Protein AF-T1BSI9-F1 (afdb_monomer)

Radius of gyration: 19.01 Å; Cα contacts (8 Å, |Δi|>4): 49; chains: 1; bounding box: 41×44×46 Å

pLDDT: mean 89.11, std 7.7, range [48.34, 98.0]

Solvent-accessible surface area (backbone atoms only — not comparable to full-atom values): 6575 Å² total; per-residue (Å²): 84,80,43,70,77,54,68,71,76,66,34,69,69,51,47,56,50,41,72,76,38,76,90,60,53,84,41,66,44,59,90,97,35,66,90,73,44,61,66,61,52,52,55,48,51,47,37,69,72,48,53,75,75,54,84,69,95,46,70,70,54,47,51,50,54,52,51,51,51,50,53,59,44,65,75,66,69,74,82,87,74,85,80,77,52,68,69,60,51,51,54,50,51,53,54,52,52,56,53,50,52,60,63,75,75,108

Secondary structure (DSSP, 8-state):
-EE---GGGG-HHHHHHHHH-TT---EEPPTT-GGG-HHHHHHHHHIIIIITT---SSHHHHHHHHHHHHHHHHHS-------S-HHHHHHHHHHHHHHHHHHHT-

InterPro domains:
  IPR036397 Ribonuclease H superfamily [G3DSA:3.30.420.10] (1-83)
  IPR038717 Tc1-like transposase, DDE domain [PF13358] (1-62)

Structure (mmCIF, N/CA/C/O backbone):
data_AF-T1BSI9-F1
#
_entry.id   AF-T1BSI9-F1
#
loop_
_atom_site.group_PDB
_atom_site.id
_atom_site.type_symbol
_atom_site.label_atom_id
_atom_site.label_alt_id
_atom_site.label_comp_id
_atom_site.label_asym_id
_atom_site.label_entity_id
_atom_site.label_seq_id
_atom_site.pdbx_PDB_ins_code
_atom_site.Cartn_x
_atom_site.Cartn_y
_atom_site.Cartn_z
_atom_site.occupancy
_atom_site.B_iso_or_equiv
_atom_site.auth_seq_id
_atom_site.auth_comp_id
_atom_site.auth_asym_id
_atom_site.auth_atom_id
_atom_site.pdbx_PDB_model_num
ATOM 1 N N . MET A 1 1 ? 4.120 -11.110 -7.298 1.00 88.25 1 MET A N 1
ATOM 2 C CA . MET A 1 1 ? 3.707 -9.915 -6.536 1.00 88.25 1 MET A CA 1
ATOM 3 C C . MET A 1 1 ? 4.192 -8.676 -7.261 1.00 88.25 1 MET A C 1
ATOM 5 O O . MET A 1 1 ? 5.293 -8.706 -7.796 1.00 88.25 1 MET A O 1
ATOM 9 N N . ILE A 1 2 ? 3.385 -7.617 -7.285 1.00 88.44 2 ILE A N 1
ATOM 10 C CA . ILE A 1 2 ? 3.759 -6.300 -7.816 1.00 88.44 2 ILE A CA 1
ATOM 11 C C . ILE A 1 2 ? 3.870 -5.365 -6.613 1.00 88.44 2 ILE A C 1
ATOM 13 O O . ILE A 1 2 ? 2.912 -5.271 -5.850 1.00 88.44 2 ILE A O 1
ATOM 17 N N . VAL A 1 3 ? 5.026 -4.739 -6.412 1.00 90.19 3 VAL A N 1
ATOM 18 C CA . VAL A 1 3 ? 5.318 -3.897 -5.239 1.00 90.19 3 VAL A CA 1
ATOM 19 C C . VAL A 1 3 ? 6.023 -2.612 -5.661 1.00 90.19 3 VAL A C 1
ATOM 21 O O . VAL A 1 3 ? 6.600 -2.548 -6.750 1.00 90.19 3 VAL A O 1
ATOM 24 N N . ASP A 1 4 ? 5.975 -1.582 -4.820 1.00 89.19 4 ASP A N 1
ATOM 25 C CA . ASP A 1 4 ? 6.756 -0.369 -5.046 1.00 89.19 4 ASP A CA 1
ATOM 26 C C . ASP A 1 4 ? 8.258 -0.603 -4.813 1.00 89.19 4 ASP A C 1
ATOM 28 O O . ASP A 1 4 ? 8.703 -1.689 -4.439 1.00 89.19 4 ASP A O 1
ATOM 32 N N . ASN A 1 5 ? 9.068 0.426 -5.055 1.00 88.44 5 ASN A N 1
ATOM 33 C CA . ASN A 1 5 ? 10.520 0.340 -4.938 1.00 88.44 5 ASN A CA 1
ATOM 34 C C . ASN A 1 5 ? 11.050 0.655 -3.521 1.00 88.44 5 ASN A C 1
ATOM 36 O O . ASN A 1 5 ? 12.225 1.016 -3.384 1.00 88.44 5 ASN A O 1
ATOM 40 N N . TYR A 1 6 ? 10.209 0.564 -2.483 1.00 88.38 6 TYR A N 1
ATOM 41 C CA . TYR A 1 6 ? 10.565 0.950 -1.120 1.00 88.38 6 TYR A CA 1
ATOM 42 C C . TYR A 1 6 ? 11.714 0.105 -0.548 1.00 88.38 6 TYR A C 1
ATOM 44 O O . TYR A 1 6 ? 11.855 -1.090 -0.825 1.00 88.38 6 TYR A O 1
ATOM 52 N N . ALA A 1 7 ? 12.569 0.742 0.261 1.00 91.00 7 ALA A N 1
ATOM 53 C CA . ALA A 1 7 ? 13.824 0.156 0.733 1.00 91.00 7 ALA A CA 1
ATOM 54 C C . ALA A 1 7 ? 13.613 -1.130 1.548 1.00 91.00 7 ALA A C 1
ATOM 56 O O . ALA A 1 7 ? 14.401 -2.069 1.423 1.00 91.00 7 ALA A O 1
ATOM 57 N N . THR A 1 8 ? 12.517 -1.219 2.305 1.00 92.50 8 THR A N 1
ATOM 58 C CA . THR A 1 8 ? 12.182 -2.399 3.116 1.00 92.50 8 THR A CA 1
ATOM 59 C C . THR A 1 8 ? 12.043 -3.666 2.273 1.00 92.50 8 THR A C 1
ATOM 61 O O . THR A 1 8 ? 12.487 -4.730 2.696 1.00 92.50 8 THR A O 1
ATOM 64 N N . HIS A 1 9 ? 11.554 -3.575 1.031 1.00 91.00 9 HIS A N 1
ATOM 65 C CA . HIS A 1 9 ? 11.473 -4.731 0.126 1.00 91.00 9 HIS A CA 1
ATOM 66 C C . HIS A 1 9 ? 12.844 -5.277 -0.302 1.00 91.00 9 HIS A C 1
ATOM 68 O O . HIS A 1 9 ? 12.943 -6.392 -0.816 1.00 91.00 9 HIS A O 1
ATOM 74 N N . LYS A 1 10 ? 13.913 -4.500 -0.104 1.00 91.81 10 LYS A N 1
ATOM 75 C CA . LYS A 1 10 ? 15.293 -4.861 -0.448 1.00 91.81 10 LYS A CA 1
ATOM 76 C C . LYS A 1 10 ? 16.141 -5.201 0.776 1.00 91.81 10 LYS A C 1
ATOM 78 O O . LYS A 1 10 ? 17.319 -5.511 0.596 1.00 91.81 10 LYS A O 1
ATOM 83 N N . HIS A 1 11 ? 15.568 -5.158 1.980 1.00 96.69 11 HIS A N 1
ATOM 84 C CA . HIS A 1 11 ? 16.276 -5.487 3.211 1.00 96.69 11 HIS A CA 1
ATOM 85 C C . HIS A 1 11 ? 16.849 -6.920 3.145 1.00 96.69 11 HIS A C 1
ATOM 87 O O . HIS A 1 11 ? 16.173 -7.810 2.611 1.00 96.69 11 HIS A O 1
ATOM 93 N N . PRO A 1 12 ? 18.066 -7.180 3.666 1.00 97.31 12 PRO A N 1
ATOM 94 C CA . PRO A 1 12 ? 18.695 -8.500 3.589 1.00 97.31 12 PRO A CA 1
ATOM 95 C C . PRO A 1 12 ? 17.818 -9.637 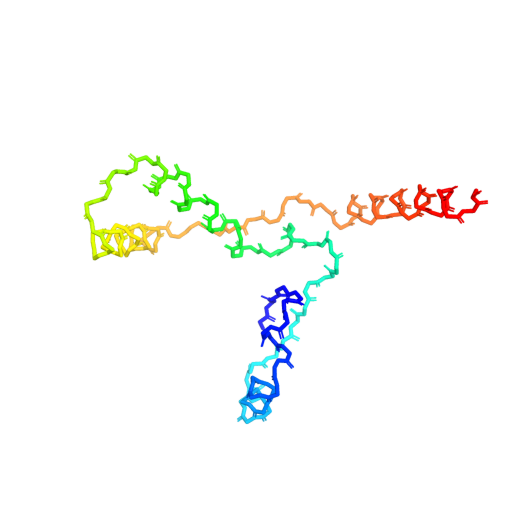4.122 1.00 97.31 12 PRO A C 1
ATOM 97 O O . PRO A 1 12 ? 17.722 -10.683 3.484 1.00 97.31 12 PRO A O 1
ATOM 100 N N . GLU A 1 13 ? 17.109 -9.417 5.230 1.00 97.69 13 GLU A N 1
ATOM 101 C CA . GLU A 1 13 ? 16.208 -10.422 5.812 1.00 97.69 13 GLU A CA 1
ATOM 102 C C . GLU A 1 13 ? 15.017 -10.743 4.903 1.00 97.69 13 GLU A C 1
ATOM 104 O O . GLU A 1 13 ? 14.664 -11.910 4.734 1.00 97.69 13 GLU A O 1
ATOM 109 N N . VAL A 1 14 ? 14.440 -9.726 4.253 1.00 95.88 14 VAL A N 1
ATOM 110 C CA . VAL A 1 14 ? 13.338 -9.904 3.297 1.00 95.88 14 VAL A CA 1
ATOM 111 C C . VAL A 1 14 ? 13.824 -10.683 2.078 1.00 95.88 14 VAL A C 1
ATOM 113 O O . VAL A 1 14 ? 13.159 -11.619 1.638 1.00 95.88 14 VAL A O 1
ATOM 116 N N . ARG A 1 15 ? 15.015 -10.365 1.558 1.00 95.12 15 ARG A N 1
ATOM 117 C CA . ARG A 1 15 ? 15.627 -11.103 0.441 1.00 95.12 15 ARG A CA 1
ATOM 118 C C . ARG A 1 15 ? 15.921 -12.557 0.804 1.00 95.12 15 ARG A C 1
ATOM 120 O O . ARG A 1 15 ? 15.606 -13.448 0.018 1.00 95.12 15 ARG A O 1
ATOM 127 N N . ALA A 1 16 ? 16.478 -12.800 1.989 1.00 97.38 16 ALA A N 1
ATOM 128 C CA . ALA A 1 16 ? 16.746 -14.147 2.486 1.00 97.38 16 ALA A CA 1
ATOM 129 C C . ALA A 1 16 ? 15.449 -14.948 2.661 1.00 97.38 16 ALA A C 1
ATOM 131 O O . ALA A 1 16 ? 15.388 -16.124 2.302 1.00 97.38 16 ALA A O 1
ATOM 132 N N . TRP A 1 17 ? 14.389 -14.310 3.162 1.00 97.25 17 TRP A N 1
ATOM 133 C CA . TRP A 1 17 ? 13.075 -14.931 3.248 1.00 97.25 17 TRP A CA 1
ATOM 134 C C . TRP A 1 17 ? 12.521 -15.260 1.857 1.00 97.25 17 TRP A C 1
ATOM 136 O O . TRP A 1 17 ? 12.120 -16.397 1.636 1.00 97.25 17 TRP A O 1
ATOM 146 N N . LEU A 1 18 ? 12.567 -14.335 0.893 1.00 96.50 18 LEU A N 1
ATOM 147 C CA . LEU A 1 18 ? 12.078 -14.574 -0.473 1.00 96.50 18 LEU A CA 1
ATOM 148 C C . LEU A 1 18 ? 12.830 -15.704 -1.182 1.00 96.50 18 LEU A C 1
ATOM 150 O O . LEU A 1 18 ? 12.205 -16.519 -1.854 1.00 96.50 18 LEU A O 1
ATOM 154 N N . ALA A 1 19 ? 14.145 -15.808 -0.975 1.00 96.06 19 ALA A N 1
ATOM 155 C CA . ALA A 1 19 ? 14.948 -16.903 -1.518 1.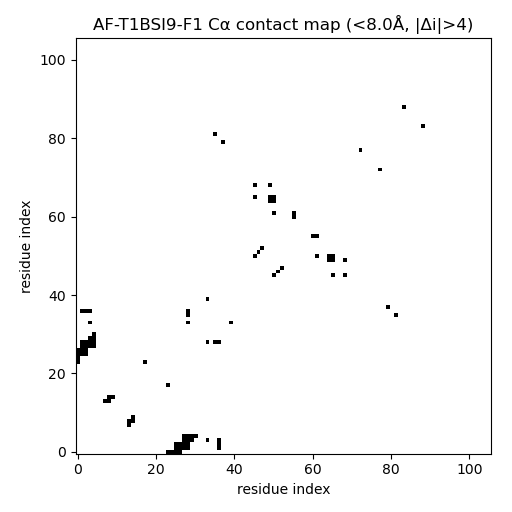00 96.06 19 ALA A CA 1
ATOM 156 C C . ALA A 1 19 ? 14.486 -18.282 -1.010 1.00 96.06 19 ALA A C 1
ATOM 158 O O . ALA A 1 19 ? 14.528 -19.257 -1.755 1.00 96.06 19 ALA A O 1
ATOM 159 N N . ARG A 1 20 ? 13.993 -18.364 0.236 1.00 97.94 20 ARG A N 1
ATOM 160 C CA . ARG A 1 20 ? 13.409 -19.592 0.805 1.00 97.94 20 ARG A CA 1
ATOM 161 C C . ARG A 1 20 ? 11.977 -19.870 0.335 1.00 97.94 20 ARG A C 1
ATOM 163 O O . ARG A 1 20 ? 11.491 -20.980 0.525 1.00 97.94 20 ARG A O 1
ATOM 170 N N . HIS A 1 21 ? 11.300 -18.893 -0.271 1.00 97.12 21 HIS A N 1
ATOM 171 C CA . HIS A 1 21 ? 9.892 -18.992 -0.666 1.00 97.12 21 HIS A CA 1
ATOM 172 C C . HIS A 1 21 ? 9.712 -18.685 -2.164 1.00 97.12 21 HIS A C 1
ATOM 174 O O . HIS A 1 21 ? 9.143 -17.650 -2.524 1.00 97.12 21 HIS A O 1
ATOM 180 N N . PRO A 1 22 ? 10.121 -19.604 -3.062 1.00 95.00 22 PRO A N 1
ATOM 181 C CA . PRO A 1 22 ? 10.179 -19.359 -4.508 1.00 95.00 22 PRO A CA 1
ATOM 182 C C . PRO A 1 22 ? 8.813 -19.111 -5.162 1.00 95.00 22 PRO A C 1
ATOM 184 O O . PRO A 1 22 ? 8.753 -18.628 -6.286 1.00 95.00 22 PRO A O 1
ATOM 187 N N . ARG A 1 23 ? 7.707 -19.390 -4.457 1.00 97.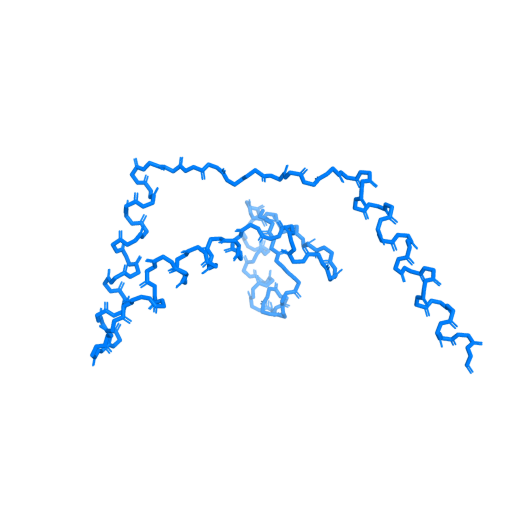69 23 ARG A N 1
ATOM 188 C CA . ARG A 1 23 ? 6.341 -19.054 -4.894 1.00 97.69 23 ARG A CA 1
ATOM 189 C C . ARG A 1 23 ? 6.129 -17.546 -5.078 1.00 97.69 23 ARG A C 1
ATOM 191 O O . ARG A 1 23 ? 5.226 -17.145 -5.810 1.00 97.69 23 ARG A O 1
ATOM 198 N N . PHE A 1 24 ? 6.914 -16.707 -4.402 1.00 95.00 24 PHE A N 1
ATOM 199 C CA . PHE A 1 24 ? 6.773 -15.255 -4.455 1.00 95.00 24 PHE A CA 1
ATOM 200 C C . PHE A 1 24 ? 7.795 -14.632 -5.410 1.00 95.00 24 PHE A C 1
ATOM 202 O O . PHE A 1 24 ? 8.927 -14.340 -5.036 1.00 95.00 24 PHE A O 1
ATOM 209 N N . HIS A 1 25 ? 7.370 -14.347 -6.640 1.00 93.75 25 HIS A N 1
ATOM 210 C CA . HIS A 1 25 ? 8.160 -13.553 -7.586 1.00 93.75 25 HIS A CA 1
ATOM 211 C C . HIS A 1 25 ? 7.881 -12.060 -7.390 1.00 93.75 25 HIS A C 1
ATOM 213 O O . HIS A 1 25 ? 6.727 -11.640 -7.481 1.00 93.75 25 HIS A O 1
ATOM 219 N N . MET A 1 26 ? 8.903 -11.252 -7.114 1.00 92.56 26 MET A N 1
ATOM 220 C CA . MET A 1 26 ? 8.757 -9.802 -6.940 1.00 92.56 26 MET A CA 1
ATOM 221 C C . MET A 1 26 ? 8.933 -9.061 -8.270 1.00 92.56 26 MET A C 1
ATOM 223 O O . MET A 1 26 ? 9.977 -9.169 -8.907 1.00 92.56 26 MET A O 1
ATOM 227 N N . HIS A 1 27 ? 7.940 -8.258 -8.650 1.00 91.12 27 HIS A N 1
ATOM 228 C CA . HIS A 1 27 ? 8.018 -7.290 -9.741 1.00 91.12 27 HIS A CA 1
ATOM 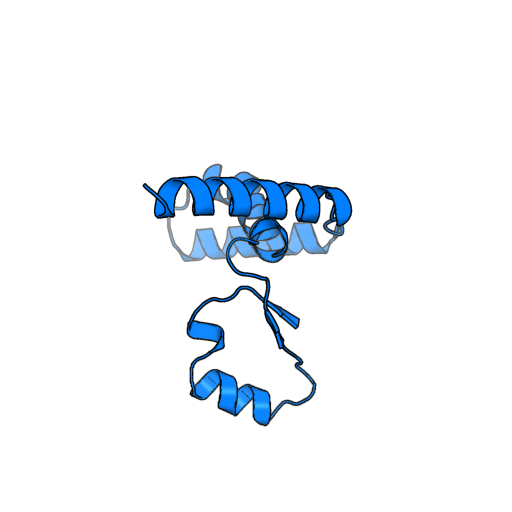229 C C . HIS A 1 27 ? 7.911 -5.882 -9.156 1.00 91.12 27 HIS A C 1
ATOM 231 O O . HIS A 1 27 ? 6.899 -5.530 -8.552 1.00 91.12 27 HIS A O 1
ATOM 237 N N . PHE A 1 28 ? 8.959 -5.083 -9.328 1.00 89.62 28 PHE A N 1
ATOM 238 C CA . PHE A 1 28 ? 9.016 -3.722 -8.804 1.00 89.62 28 PHE A CA 1
ATOM 239 C C . PHE A 1 28 ? 8.423 -2.733 -9.806 1.00 89.62 28 PHE A C 1
ATOM 241 O O . PHE A 1 28 ? 8.743 -2.789 -10.997 1.00 89.62 28 PHE A O 1
ATOM 248 N N . THR A 1 29 ? 7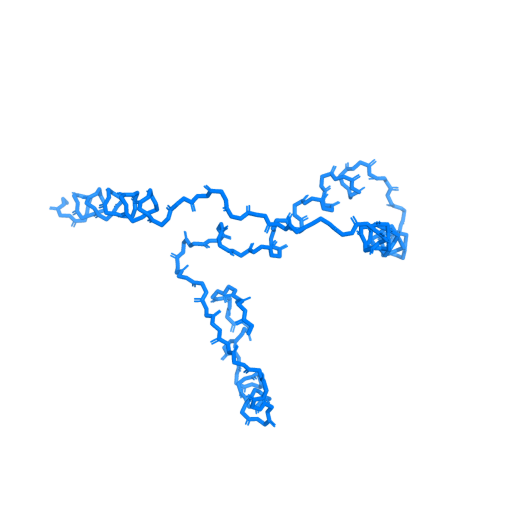.580 -1.813 -9.337 1.00 87.38 29 THR A N 1
ATOM 249 C CA . THR A 1 29 ? 7.118 -0.703 -10.173 1.00 87.38 29 THR A CA 1
ATOM 250 C C . THR A 1 29 ? 8.300 0.219 -10.520 1.00 87.38 29 THR A C 1
ATOM 252 O O . THR A 1 29 ? 9.219 0.393 -9.712 1.00 87.38 29 THR A O 1
ATOM 255 N N . PRO A 1 30 ? 8.329 0.814 -11.729 1.00 82.06 30 PRO A N 1
ATOM 256 C CA . PRO A 1 30 ? 9.366 1.776 -12.085 1.00 82.06 30 PRO A CA 1
ATOM 257 C C . PRO A 1 30 ? 9.393 2.974 -11.130 1.00 82.06 30 PRO A C 1
ATOM 259 O O . PRO A 1 30 ? 8.362 3.393 -10.598 1.00 82.06 30 PRO A O 1
ATOM 262 N N . THR A 1 31 ? 10.566 3.587 -10.964 1.00 80.44 31 THR A N 1
ATOM 263 C CA . THR A 1 31 ? 10.689 4.846 -10.218 1.00 80.44 31 THR A CA 1
ATOM 264 C C . THR A 1 31 ? 9.725 5.891 -10.784 1.00 80.44 31 THR A C 1
ATOM 266 O O . THR A 1 31 ? 9.582 6.023 -12.000 1.00 80.44 31 THR A O 1
ATOM 269 N N . SER A 1 32 ? 9.051 6.620 -9.890 1.00 73.50 32 SER A N 1
ATOM 270 C CA . SER A 1 32 ? 8.026 7.617 -10.234 1.00 73.50 32 SER A CA 1
ATOM 271 C C . SER A 1 32 ? 6.768 7.046 -10.917 1.00 73.50 32 SER A C 1
ATOM 273 O O . SER A 1 32 ? 6.014 7.795 -11.539 1.00 73.50 32 SER A O 1
ATOM 275 N N . ALA A 1 33 ? 6.497 5.742 -10.779 1.00 78.81 33 ALA A N 1
ATOM 276 C CA . ALA A 1 33 ? 5.289 5.083 -11.285 1.00 78.81 33 ALA A CA 1
ATOM 277 C C . ALA A 1 33 ? 4.350 4.585 -10.166 1.00 78.81 33 ALA A C 1
ATOM 279 O O . ALA A 1 33 ? 3.762 3.511 -10.284 1.00 78.81 33 ALA A O 1
ATOM 280 N N . SER A 1 34 ? 4.163 5.371 -9.098 1.00 75.12 34 SER A N 1
ATOM 281 C CA . SER A 1 34 ? 3.246 5.036 -7.987 1.00 75.12 34 SER A CA 1
ATOM 282 C C . SER A 1 34 ? 1.806 4.780 -8.446 1.00 75.12 34 SER A C 1
ATOM 284 O O . SER A 1 34 ? 1.107 3.942 -7.893 1.00 75.12 34 SER A O 1
ATOM 286 N N . TRP A 1 35 ? 1.374 5.401 -9.549 1.00 77.56 35 TRP A N 1
ATOM 287 C CA . TRP A 1 35 ? 0.062 5.160 -10.160 1.00 77.56 35 TRP A CA 1
ATOM 288 C C . TRP A 1 35 ? -0.174 3.699 -10.589 1.00 77.56 35 TRP A C 1
ATOM 290 O O . TRP A 1 35 ? -1.333 3.322 -10.777 1.00 77.56 35 TRP A O 1
ATOM 300 N N . LEU A 1 36 ? 0.891 2.905 -10.766 1.00 81.19 36 LEU A N 1
ATOM 301 C CA . LEU A 1 36 ? 0.830 1.475 -11.079 1.00 81.19 36 LEU A CA 1
ATOM 302 C C . LEU A 1 36 ? 0.589 0.625 -9.818 1.00 81.19 36 LEU A C 1
ATOM 304 O O . LEU A 1 36 ? 0.105 -0.500 -9.929 1.00 81.19 36 LEU A O 1
ATOM 308 N N . ASN A 1 37 ? 0.883 1.165 -8.631 1.00 85.12 37 ASN A N 1
ATOM 309 C CA . ASN A 1 37 ? 0.716 0.490 -7.353 1.00 85.12 37 ASN A CA 1
ATOM 310 C C . ASN A 1 37 ? -0.747 0.571 -6.877 1.00 85.12 37 ASN A C 1
ATOM 312 O O . ASN A 1 37 ? -1.186 1.569 -6.308 1.00 85.12 37 ASN A O 1
ATOM 316 N N . MET A 1 38 ? -1.544 -0.472 -7.127 1.00 85.62 38 MET A N 1
ATOM 317 C CA . MET A 1 38 ? -2.980 -0.448 -6.798 1.00 85.62 38 MET A CA 1
ATOM 318 C C . MET A 1 38 ? -3.271 -0.472 -5.297 1.00 85.62 38 MET A C 1
ATOM 320 O O . MET A 1 38 ? -4.315 0.033 -4.893 1.00 85.62 38 MET A O 1
ATOM 324 N N . VAL A 1 39 ? -2.362 -0.982 -4.458 1.00 88.12 39 VAL A N 1
ATOM 325 C CA . VAL A 1 39 ? -2.586 -0.959 -3.002 1.00 88.12 39 VAL A CA 1
ATOM 326 C C . VAL A 1 39 ? -2.626 0.474 -2.464 1.00 88.12 39 VAL A C 1
ATOM 328 O O . VAL A 1 39 ? -3.433 0.780 -1.595 1.00 88.12 39 VAL A O 1
ATOM 331 N N . GLU A 1 40 ? -1.870 1.402 -3.058 1.00 87.31 40 GLU A N 1
ATOM 332 C CA . GLU A 1 40 ? -1.960 2.826 -2.712 1.00 87.31 40 GLU A CA 1
ATOM 333 C C . GLU A 1 40 ? -3.328 3.422 -3.067 1.00 87.31 40 GLU A C 1
ATOM 335 O O . GLU A 1 40 ? -3.805 4.338 -2.395 1.00 87.31 40 GLU A O 1
ATOM 340 N N . ARG A 1 41 ? -4.004 2.898 -4.103 1.00 88.31 41 ARG A N 1
ATOM 341 C CA . ARG A 1 41 ? -5.386 3.298 -4.398 1.00 88.31 41 ARG A CA 1
ATOM 342 C C . ARG A 1 41 ? -6.334 2.835 -3.307 1.00 88.31 41 ARG A C 1
ATOM 344 O O . ARG A 1 41 ? -7.139 3.646 -2.872 1.00 88.31 41 ARG A O 1
ATOM 351 N N . PHE A 1 42 ? -6.188 1.599 -2.845 1.00 91.50 42 PHE A N 1
ATOM 352 C CA . PHE A 1 42 ? -6.960 1.093 -1.718 1.00 91.50 42 PHE A CA 1
ATOM 353 C C . PHE A 1 42 ? -6.726 1.927 -0.447 1.00 91.50 42 PHE A C 1
ATOM 355 O O . PHE A 1 42 ? -7.688 2.324 0.205 1.00 91.50 42 PHE A O 1
ATOM 362 N N . PHE A 1 43 ? -5.473 2.285 -0.142 1.00 92.06 43 PHE A N 1
ATOM 363 C CA . PHE A 1 43 ? -5.148 3.139 1.008 1.00 92.06 43 PHE A CA 1
ATOM 364 C C . PHE A 1 43 ? -5.768 4.532 0.925 1.00 92.06 43 PHE A C 1
ATOM 366 O O . PHE A 1 43 ? -6.242 5.051 1.936 1.00 92.06 43 PHE A O 1
ATOM 373 N N . ARG A 1 44 ? -5.815 5.139 -0.263 1.00 91.69 44 ARG A N 1
ATOM 374 C CA . ARG A 1 44 ? -6.552 6.394 -0.453 1.00 91.69 44 ARG A CA 1
ATOM 375 C C . ARG A 1 44 ? -8.044 6.194 -0.183 1.00 91.69 44 ARG A C 1
ATOM 377 O O . ARG A 1 44 ? -8.630 6.985 0.546 1.00 91.69 44 ARG A O 1
ATOM 384 N N . ASP A 1 45 ? -8.640 5.137 -0.723 1.00 92.31 45 ASP A N 1
ATOM 385 C CA . ASP A 1 45 ? -10.083 4.920 -0.629 1.00 92.31 45 ASP A CA 1
ATOM 386 C C . ASP A 1 45 ? -10.538 4.666 0.824 1.00 92.31 45 ASP A C 1
ATOM 388 O O . ASP A 1 45 ? -11.532 5.255 1.247 1.00 92.31 45 ASP A O 1
ATOM 392 N N . ILE A 1 46 ? -9.807 3.876 1.623 1.00 94.31 46 ILE A N 1
ATOM 393 C CA . ILE A 1 46 ? -10.103 3.719 3.065 1.00 94.31 46 ILE A CA 1
ATOM 394 C C . ILE A 1 46 ? -9.862 5.018 3.842 1.00 94.31 46 ILE A C 1
ATOM 396 O O . ILE A 1 46 ? -10.623 5.357 4.751 1.00 94.31 46 ILE A O 1
ATOM 400 N N . THR A 1 47 ? -8.841 5.787 3.452 1.00 94.69 47 THR A N 1
ATOM 401 C CA . THR A 1 47 ? -8.545 7.084 4.066 1.00 94.69 47 THR A CA 1
ATOM 402 C C . THR A 1 47 ? -9.695 8.068 3.857 1.00 94.69 47 THR A C 1
ATOM 404 O O . THR A 1 47 ? -10.131 8.705 4.809 1.00 94.69 47 THR A O 1
ATOM 407 N N . ASP A 1 48 ? -10.208 8.181 2.632 1.00 94.44 48 ASP A N 1
ATOM 408 C CA . ASP A 1 48 ? -11.247 9.152 2.268 1.00 94.44 48 ASP A CA 1
ATOM 409 C C . ASP A 1 48 ? -12.648 8.759 2.751 1.00 94.44 48 ASP A C 1
ATOM 411 O O . ASP A 1 48 ? -13.458 9.626 3.101 1.00 94.44 48 ASP A O 1
ATOM 415 N N . ASN A 1 49 ? -12.942 7.459 2.754 1.00 91.00 49 ASN A N 1
ATOM 416 C CA . ASN A 1 49 ? -14.278 6.955 3.056 1.00 91.00 49 ASN A CA 1
ATOM 417 C C . ASN A 1 49 ? -14.464 6.568 4.526 1.00 91.00 49 ASN A C 1
ATOM 419 O O . ASN A 1 49 ? -15.574 6.701 5.031 1.00 91.00 49 ASN A O 1
ATOM 423 N N . GLY A 1 50 ? -13.411 6.102 5.202 1.00 89.31 50 GLY A N 1
ATOM 424 C CA . GLY A 1 50 ? -13.475 5.658 6.596 1.00 89.31 50 GLY A CA 1
ATOM 425 C C . GLY A 1 50 ? -12.741 6.597 7.546 1.00 89.31 50 GLY A C 1
ATOM 426 O O . GLY A 1 50 ? -13.338 7.163 8.457 1.00 89.31 50 GLY A O 1
ATOM 427 N N . ILE A 1 51 ? -11.442 6.802 7.320 1.00 93.69 51 ILE A N 1
ATOM 428 C CA . ILE A 1 51 ? -10.564 7.398 8.340 1.00 93.69 51 ILE A CA 1
ATOM 429 C C . ILE A 1 51 ? -10.780 8.910 8.477 1.00 93.69 51 ILE A C 1
ATOM 431 O O . ILE A 1 51 ? -10.997 9.398 9.578 1.00 93.69 51 ILE A O 1
ATOM 435 N N . ARG A 1 52 ? -10.766 9.677 7.378 1.00 93.06 52 ARG A N 1
ATOM 436 C CA . ARG A 1 52 ? -10.886 11.152 7.416 1.00 93.06 52 ARG A CA 1
ATOM 437 C C . ARG A 1 52 ? -12.233 11.655 7.930 1.00 93.06 52 ARG A C 1
ATOM 439 O O . ARG A 1 52 ? -12.328 12.811 8.325 1.00 93.06 52 ARG A O 1
ATOM 446 N N . ARG A 1 53 ? -13.272 10.821 7.861 1.00 86.75 53 ARG A N 1
ATOM 447 C CA . ARG A 1 53 ? -14.636 11.159 8.293 1.00 86.75 53 ARG A CA 1
ATOM 448 C C . ARG A 1 53 ? -14.946 10.661 9.705 1.00 86.75 53 ARG A C 1
ATOM 450 O O . ARG A 1 53 ? -15.972 11.050 10.252 1.00 86.75 53 ARG A O 1
ATOM 457 N N . GLY A 1 54 ? -14.091 9.806 10.266 1.00 87.12 54 GLY A N 1
ATOM 458 C CA . GLY A 1 54 ? -14.227 9.281 11.617 1.00 87.12 54 GLY A CA 1
ATOM 459 C C . GLY A 1 54 ? -13.534 10.167 12.650 1.00 87.12 54 GLY A C 1
ATOM 460 O O . GLY A 1 54 ? -12.530 10.819 12.364 1.00 87.12 54 GLY A O 1
ATOM 461 N N . ALA A 1 55 ? -14.067 10.166 13.867 1.00 91.44 55 ALA A N 1
ATOM 462 C CA . ALA A 1 55 ? -13.381 10.654 15.054 1.00 91.44 55 ALA A CA 1
ATOM 463 C C . ALA A 1 55 ? -13.139 9.444 15.957 1.00 91.44 55 ALA A C 1
ATOM 465 O O . ALA A 1 55 ? -14.091 8.749 16.295 1.00 91.44 55 ALA A O 1
ATOM 466 N N . PHE A 1 56 ? -11.881 9.188 16.311 1.00 95.50 56 PHE A N 1
ATOM 467 C CA . PHE A 1 56 ? -11.481 8.009 17.077 1.00 95.50 56 PHE A CA 1
ATOM 468 C C . PHE A 1 56 ? -10.854 8.449 18.397 1.00 95.50 56 PHE A C 1
ATOM 470 O O . PHE A 1 56 ? -9.950 9.285 18.422 1.00 95.50 56 PHE A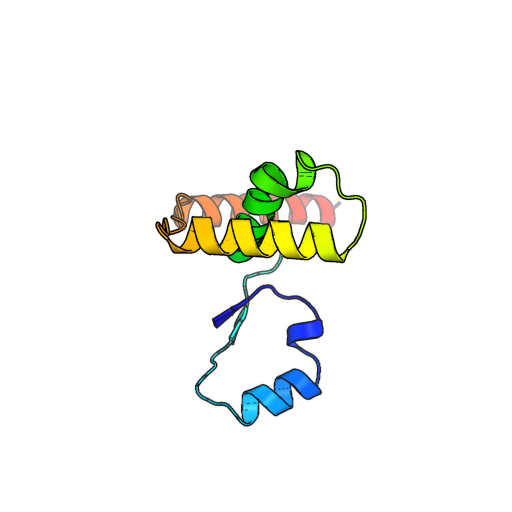 O 1
ATOM 477 N N . SER A 1 57 ? -11.334 7.878 19.492 1.00 96.25 57 SER A N 1
ATOM 478 C CA . SER A 1 57 ? -10.874 8.136 20.858 1.00 96.25 57 SER A CA 1
ATOM 479 C C . SER A 1 57 ? -9.695 7.249 21.275 1.00 96.25 57 SER A C 1
ATOM 481 O O . SER A 1 57 ? -9.035 7.524 22.277 1.00 96.25 57 SER A O 1
ATOM 483 N N . SER A 1 58 ? -9.408 6.189 20.510 1.00 97.38 58 SER A N 1
ATOM 484 C CA . SER A 1 58 ? -8.303 5.263 20.764 1.00 97.38 58 SER A CA 1
ATOM 485 C C . SER A 1 58 ? -7.803 4.578 19.487 1.00 97.38 58 SER A C 1
ATOM 487 O O . SER A 1 58 ? -8.487 4.547 18.464 1.00 97.38 58 SER A O 1
ATOM 489 N N . VAL A 1 59 ? -6.609 3.978 19.560 1.00 97.06 59 VAL A N 1
ATOM 490 C CA . VAL A 1 59 ? -6.051 3.160 18.467 1.00 97.06 59 VAL A CA 1
ATOM 491 C C . VAL A 1 59 ? -6.920 1.930 18.194 1.00 97.06 59 VAL A C 1
ATOM 493 O O . VAL A 1 59 ? -7.177 1.625 17.036 1.00 97.06 59 VAL A O 1
ATOM 496 N N . ALA A 1 60 ? -7.436 1.275 19.238 1.00 98.00 60 ALA A N 1
ATOM 497 C CA . ALA A 1 60 ? -8.302 0.103 19.092 1.00 98.00 60 ALA A CA 1
ATOM 498 C C . ALA A 1 60 ? -9.594 0.427 18.321 1.00 98.00 60 ALA A C 1
ATOM 500 O O . ALA A 1 60 ? -10.064 -0.376 17.518 1.00 98.00 60 ALA A O 1
ATOM 501 N N . GLU A 1 61 ? -10.152 1.622 18.527 1.00 97.00 61 GLU A N 1
ATOM 502 C CA . GLU A 1 61 ? -11.326 2.086 17.783 1.00 97.00 61 GLU A CA 1
ATOM 503 C C . GLU A 1 61 ? -11.007 2.313 16.297 1.00 97.00 61 GLU A C 1
ATOM 505 O O . GLU A 1 61 ? -11.772 1.904 15.425 1.00 97.00 61 GLU A O 1
ATOM 510 N N . LEU A 1 62 ? -9.842 2.897 15.994 1.00 96.31 62 LEU A N 1
ATOM 511 C CA . LEU A 1 62 ? -9.371 3.058 14.617 1.00 96.31 62 LEU A CA 1
ATOM 512 C C . LEU A 1 62 ? -9.137 1.699 13.933 1.00 96.31 62 LEU A C 1
ATOM 514 O O . LEU A 1 62 ? -9.535 1.510 12.784 1.00 96.31 62 LEU A O 1
ATOM 518 N N . GLU A 1 63 ? -8.522 0.742 14.629 1.00 97.00 63 GLU A N 1
ATOM 519 C CA . GLU A 1 63 ? -8.317 -0.619 14.123 1.00 97.00 63 GLU A CA 1
ATOM 520 C C . GLU A 1 63 ? -9.649 -1.322 13.834 1.00 97.00 63 GLU A C 1
ATOM 522 O O . GLU A 1 63 ? -9.799 -1.950 12.784 1.00 97.00 63 GLU A O 1
ATOM 527 N N . ALA A 1 64 ? -10.634 -1.190 14.727 1.00 96.25 64 ALA A N 1
ATOM 528 C CA . ALA A 1 64 ? -11.971 -1.741 14.524 1.00 96.25 64 ALA A CA 1
ATOM 529 C C . ALA A 1 64 ? -12.638 -1.157 13.269 1.00 96.25 64 ALA A C 1
ATOM 531 O O . ALA A 1 64 ? -13.117 -1.916 12.426 1.00 96.25 64 ALA A O 1
ATOM 532 N N . ALA A 1 65 ? -12.582 0.166 13.087 1.00 95.44 65 ALA A N 1
ATOM 533 C CA . ALA A 1 65 ? -13.138 0.832 11.910 1.00 95.44 65 ALA A CA 1
ATOM 534 C C . ALA A 1 65 ? -12.437 0.420 10.602 1.00 95.44 65 ALA A C 1
ATOM 536 O O . ALA A 1 65 ? -13.089 0.227 9.573 1.00 95.44 65 ALA A O 1
ATOM 537 N N . ILE A 1 66 ? -11.111 0.237 10.626 1.00 96.06 66 ILE A N 1
ATOM 538 C CA . ILE A 1 66 ? -10.355 -0.274 9.473 1.00 96.06 66 ILE A CA 1
ATOM 539 C C . ILE A 1 66 ? -10.795 -1.701 9.124 1.00 96.06 66 ILE A C 1
ATOM 541 O O . ILE A 1 66 ? -11.028 -2.002 7.952 1.00 96.06 66 ILE A O 1
ATOM 545 N N . ASN A 1 67 ? -10.940 -2.575 10.122 1.00 96.62 67 ASN A N 1
ATOM 546 C CA . ASN A 1 67 ? -11.379 -3.956 9.913 1.00 96.62 67 ASN A CA 1
ATOM 547 C C . ASN A 1 67 ? -12.813 -4.034 9.376 1.00 96.62 67 ASN A C 1
ATOM 549 O O . ASN A 1 67 ? -13.077 -4.811 8.458 1.00 96.62 67 ASN A O 1
ATOM 553 N N . GLU A 1 68 ? -13.723 -3.207 9.893 1.00 95.62 68 GLU A N 1
ATOM 554 C CA . GLU A 1 68 ? -15.096 -3.108 9.392 1.00 95.62 68 GLU A CA 1
ATOM 555 C C . GLU A 1 68 ? -15.124 -2.649 7.928 1.00 95.62 68 GLU A C 1
ATOM 557 O O . GLU A 1 68 ? -15.784 -3.274 7.094 1.00 95.62 68 GLU A O 1
ATOM 562 N N . TYR A 1 69 ? -14.336 -1.625 7.580 1.00 94.94 69 TYR A N 1
ATOM 563 C CA . TYR A 1 69 ? -14.201 -1.172 6.195 1.00 94.94 69 TYR A CA 1
ATOM 564 C C . TYR A 1 69 ? -13.693 -2.289 5.273 1.00 94.94 69 TYR A C 1
ATOM 566 O O . TYR A 1 69 ? -14.239 -2.495 4.187 1.00 94.94 69 TYR A O 1
ATOM 574 N N . ILE A 1 70 ? -12.665 -3.032 5.699 1.00 95.19 70 ILE A N 1
ATOM 575 C CA . ILE A 1 70 ? -12.113 -4.160 4.936 1.00 95.19 70 ILE A CA 1
ATOM 576 C C . ILE A 1 70 ? -13.170 -5.256 4.750 1.00 95.19 70 ILE A C 1
ATOM 578 O O . ILE A 1 70 ? -13.323 -5.768 3.639 1.00 95.19 70 ILE A O 1
ATOM 582 N N . ALA A 1 71 ? -13.917 -5.606 5.800 1.00 96.62 71 ALA A N 1
ATOM 583 C CA . ALA A 1 71 ? -14.976 -6.610 5.728 1.00 96.62 71 ALA A CA 1
ATOM 584 C C . ALA A 1 71 ? -16.082 -6.196 4.745 1.00 96.62 71 ALA A C 1
ATOM 586 O O . ALA A 1 71 ? -16.459 -6.983 3.873 1.00 96.62 71 ALA A O 1
ATOM 587 N N . ALA A 1 72 ? -16.542 -4.945 4.821 1.00 94.62 72 ALA A N 1
ATOM 588 C CA . ALA A 1 72 ? -17.541 -4.399 3.907 1.00 94.62 72 ALA A CA 1
ATOM 589 C C . ALA A 1 72 ? -17.039 -4.356 2.452 1.00 94.62 72 ALA A C 1
ATOM 591 O O . ALA A 1 72 ? -17.761 -4.749 1.536 1.00 94.62 72 ALA A O 1
ATOM 592 N N . HIS A 1 73 ? -15.787 -3.938 2.228 1.00 93.62 73 HIS A N 1
ATOM 593 C CA . HIS A 1 73 ? -15.165 -3.938 0.902 1.00 93.62 73 HIS A CA 1
ATOM 594 C C . HIS A 1 73 ? -15.074 -5.355 0.313 1.00 93.62 73 HIS A C 1
ATOM 596 O O . HIS A 1 73 ? -15.406 -5.566 -0.853 1.00 93.62 73 HIS A O 1
ATOM 602 N N . ASN A 1 74 ? -14.664 -6.337 1.120 1.00 94.50 74 ASN A N 1
ATOM 603 C CA . ASN A 1 74 ? -14.495 -7.726 0.689 1.00 94.50 74 ASN A CA 1
ATOM 604 C C . ASN A 1 74 ? -15.817 -8.474 0.476 1.00 94.50 74 ASN A C 1
ATOM 606 O O . ASN A 1 74 ? -15.824 -9.472 -0.240 1.00 94.50 74 ASN A O 1
ATOM 610 N N . ALA A 1 75 ? -16.928 -8.014 1.059 1.00 97.19 75 ALA A N 1
ATOM 611 C CA . ALA A 1 75 ? -18.249 -8.594 0.814 1.00 97.19 75 ALA A CA 1
ATOM 612 C C . ALA A 1 75 ? -18.727 -8.370 -0.633 1.00 97.19 75 ALA A C 1
ATOM 614 O O . ALA A 1 75 ? -19.453 -9.198 -1.181 1.00 97.19 75 ALA A O 1
ATOM 615 N N . GLN A 1 76 ? -18.317 -7.262 -1.262 1.00 92.50 76 GLN A N 1
ATOM 616 C CA . GLN A 1 76 ? -18.619 -6.940 -2.662 1.00 92.50 76 GLN A CA 1
ATOM 617 C C . GLN A 1 76 ? -17.392 -6.307 -3.339 1.00 92.50 76 GLN A C 1
ATOM 619 O O . GLN A 1 76 ? -17.387 -5.104 -3.631 1.00 92.50 76 GLN A O 1
ATOM 624 N N . PRO A 1 77 ? -16.334 -7.099 -3.588 1.00 91.38 77 PRO A N 1
ATOM 625 C CA . PRO A 1 77 ? -15.068 -6.563 -4.051 1.00 91.38 77 PRO A CA 1
ATOM 626 C C . PRO A 1 77 ? -15.217 -6.045 -5.479 1.00 91.38 77 PRO A C 1
ATOM 628 O O . PRO A 1 77 ? -15.709 -6.738 -6.373 1.00 91.38 77 PRO A O 1
ATOM 631 N N . LYS A 1 78 ? -14.756 -4.816 -5.710 1.00 88.56 78 LYS A N 1
ATOM 632 C CA . LYS A 1 78 ? -14.682 -4.229 -7.050 1.00 88.56 78 LYS A CA 1
ATOM 633 C C . LYS A 1 78 ? -13.225 -4.208 -7.496 1.00 88.56 78 LYS A C 1
ATOM 635 O O . LYS A 1 78 ? -12.395 -3.640 -6.786 1.00 88.56 78 LYS A O 1
ATOM 640 N N . PRO A 1 79 ? -12.886 -4.804 -8.651 1.00 87.56 79 PRO A N 1
ATOM 641 C CA . PRO A 1 79 ? -11.513 -4.788 -9.123 1.00 87.56 79 PRO A CA 1
ATOM 642 C C . PRO A 1 79 ? -11.082 -3.354 -9.440 1.00 87.56 79 PRO A C 1
ATOM 644 O O . PRO A 1 79 ? -11.826 -2.585 -10.054 1.00 87.56 79 PRO A O 1
ATOM 647 N N . PHE A 1 80 ? -9.852 -3.004 -9.072 1.00 86.25 80 PHE A N 1
ATOM 648 C CA . PHE A 1 80 ? -9.230 -1.783 -9.568 1.00 86.25 80 PHE A CA 1
ATOM 649 C C . PHE A 1 80 ? -8.888 -1.956 -11.047 1.00 86.25 80 PHE A C 1
ATOM 651 O O . PHE A 1 80 ? -8.217 -2.913 -11.434 1.00 86.25 80 PHE A O 1
ATOM 658 N N . ILE A 1 81 ? -9.349 -1.020 -11.874 1.00 84.94 81 ILE A N 1
ATOM 659 C CA . ILE A 1 81 ? -9.127 -1.043 -13.320 1.00 84.94 81 ILE A CA 1
ATOM 660 C C . ILE A 1 81 ? -8.088 0.016 -13.675 1.00 84.94 81 ILE A C 1
ATOM 662 O O . ILE A 1 81 ? -8.250 1.202 -13.377 1.00 84.94 81 ILE A O 1
ATOM 666 N N . TRP A 1 82 ? -7.026 -0.404 -14.358 1.00 82.94 82 TRP A N 1
ATOM 667 C CA . TRP A 1 82 ? -6.087 0.521 -14.980 1.00 82.94 82 TRP A CA 1
ATOM 668 C C . TRP A 1 82 ? -6.742 1.153 -16.204 1.00 82.94 82 TRP A C 1
ATOM 670 O O . TRP A 1 82 ? -6.987 0.490 -17.207 1.00 82.94 82 TRP A O 1
ATOM 680 N N . THR A 1 83 ? -7.021 2.448 -16.122 1.00 82.31 83 THR A N 1
ATOM 681 C CA . THR A 1 83 ? -7.635 3.206 -17.221 1.00 82.31 83 THR A CA 1
ATOM 682 C C . THR A 1 83 ? -6.605 3.852 -18.148 1.00 82.31 83 THR A C 1
ATOM 684 O O . THR A 1 83 ? -6.916 4.167 -19.294 1.00 82.31 83 THR A O 1
ATOM 687 N N . ALA A 1 84 ? -5.371 4.045 -17.673 1.00 81.38 84 ALA A N 1
ATOM 688 C CA . ALA A 1 84 ? -4.293 4.631 -18.460 1.00 81.38 84 ALA A CA 1
ATOM 689 C C . ALA A 1 84 ? -3.736 3.614 -19.466 1.00 81.38 84 ALA A C 1
ATOM 691 O O . ALA A 1 84 ? -3.321 2.518 -19.085 1.00 81.38 84 ALA A O 1
ATOM 692 N N . LYS A 1 85 ? -3.676 3.991 -20.748 1.00 83.06 85 LYS A N 1
ATOM 693 C CA . LYS A 1 85 ? -3.084 3.145 -21.788 1.00 83.06 85 LYS A CA 1
ATOM 694 C C . LYS A 1 85 ? -1.563 3.246 -21.744 1.00 83.06 85 LYS A C 1
ATOM 696 O O . LYS A 1 85 ? -1.007 4.326 -21.541 1.00 83.06 85 LYS A O 1
ATOM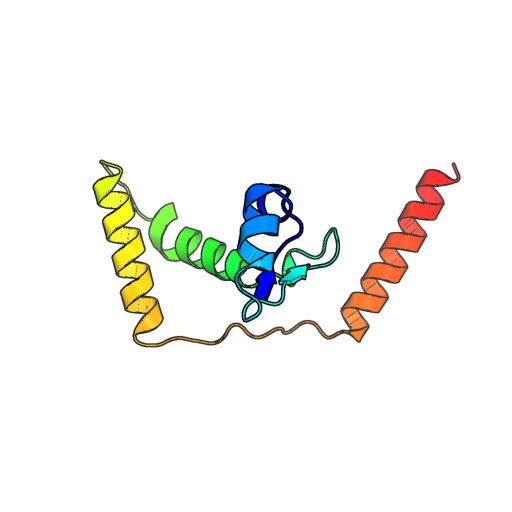 701 N N . ALA A 1 86 ? -0.883 2.134 -22.021 1.00 79.88 86 ALA A N 1
ATOM 702 C CA . ALA A 1 86 ? 0.580 2.083 -22.070 1.00 79.88 86 ALA A CA 1
ATOM 703 C C . ALA A 1 86 ? 1.175 3.149 -23.010 1.00 79.88 86 ALA A C 1
ATOM 705 O O . ALA A 1 86 ? 2.151 3.805 -22.653 1.00 79.88 86 ALA A O 1
ATOM 706 N N . ALA A 1 87 ? 0.549 3.377 -24.170 1.00 83.88 87 ALA A N 1
ATOM 707 C CA . ALA A 1 87 ? 0.971 4.400 -25.126 1.00 83.88 87 ALA A CA 1
ATOM 70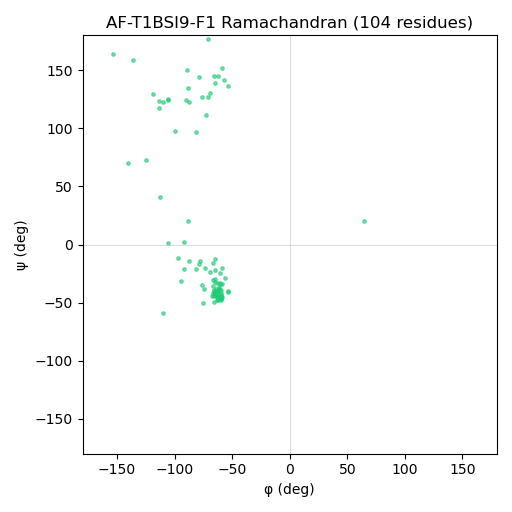8 C C . ALA A 1 87 ? 0.961 5.817 -24.520 1.00 83.88 87 ALA A C 1
ATOM 710 O O . ALA A 1 87 ? 1.933 6.559 -24.671 1.00 83.88 87 ALA A O 1
ATOM 711 N N . ASP A 1 88 ? -0.089 6.167 -23.773 1.00 83.00 88 ASP A N 1
ATOM 712 C CA . ASP A 1 88 ? -0.232 7.486 -23.145 1.00 83.00 88 ASP A CA 1
ATOM 713 C C . ASP A 1 88 ? 0.841 7.708 -22.072 1.00 83.00 88 ASP A C 1
ATOM 715 O O . ASP A 1 88 ? 1.420 8.793 -21.949 1.00 83.00 88 ASP A O 1
ATOM 719 N N . ILE A 1 89 ? 1.145 6.650 -21.317 1.00 79.31 89 ILE A N 1
ATOM 720 C CA . ILE A 1 89 ? 2.186 6.648 -20.289 1.00 79.31 89 ILE A CA 1
ATOM 721 C C . ILE A 1 89 ? 3.562 6.824 -20.927 1.00 79.31 89 ILE A C 1
ATOM 723 O O . ILE A 1 89 ? 4.318 7.698 -20.502 1.00 79.31 89 ILE A O 1
ATOM 727 N N . LEU A 1 90 ? 3.884 6.038 -21.958 1.00 83.12 90 LEU A N 1
ATOM 728 C CA . LEU A 1 90 ? 5.167 6.125 -22.657 1.00 83.12 90 LEU A CA 1
ATOM 729 C C . LEU A 1 90 ? 5.366 7.514 -23.267 1.00 83.12 90 LEU A C 1
ATOM 731 O O . LEU A 1 90 ? 6.420 8.118 -23.078 1.00 83.12 90 LEU A O 1
ATOM 735 N N . ALA A 1 91 ? 4.334 8.077 -23.900 1.00 84.94 91 ALA A N 1
ATOM 736 C CA . ALA A 1 91 ? 4.381 9.439 -24.421 1.00 84.94 91 ALA A CA 1
ATOM 737 C C . ALA A 1 91 ? 4.654 10.472 -23.311 1.00 84.94 91 ALA A C 1
ATOM 739 O O . ALA A 1 91 ? 5.466 11.384 -23.491 1.00 84.94 91 ALA A O 1
ATOM 740 N N . LYS A 1 92 ? 4.021 10.326 -22.138 1.00 81.69 92 LYS A N 1
ATOM 741 C CA . LYS A 1 92 ? 4.258 11.206 -20.983 1.00 81.69 92 LYS A CA 1
ATOM 742 C C . LYS A 1 92 ? 5.686 11.080 -20.442 1.00 81.69 92 LYS A C 1
ATOM 744 O O . LYS A 1 92 ? 6.305 12.106 -20.167 1.00 81.69 92 LYS A O 1
ATOM 749 N N . VAL A 1 93 ? 6.218 9.861 -20.330 1.00 82.56 93 VAL A N 1
ATOM 750 C CA . VAL A 1 93 ? 7.600 9.607 -19.884 1.00 82.56 93 VAL A CA 1
ATOM 751 C C . VAL A 1 93 ? 8.607 10.232 -20.847 1.00 82.56 93 VAL A C 1
ATOM 753 O O . VAL A 1 93 ? 9.530 10.910 -20.400 1.00 82.56 93 VAL A O 1
ATOM 756 N N . THR A 1 94 ? 8.415 10.071 -22.158 1.00 85.88 94 THR A N 1
ATOM 757 C CA . THR A 1 94 ? 9.286 10.677 -23.175 1.00 85.88 94 THR A CA 1
ATOM 758 C C . THR A 1 94 ? 9.309 12.200 -23.057 1.00 85.88 94 THR A C 1
ATOM 760 O O . THR A 1 94 ? 10.388 12.793 -23.027 1.00 85.88 94 THR A O 1
ATOM 763 N N . ARG A 1 95 ? 8.140 12.840 -22.901 1.00 85.75 95 ARG A N 1
ATOM 764 C CA . ARG A 1 95 ? 8.052 14.295 -22.678 1.00 85.75 95 ARG A CA 1
ATOM 765 C C . ARG A 1 95 ? 8.779 14.732 -21.404 1.00 85.75 95 ARG A C 1
ATOM 767 O O . ARG A 1 95 ? 9.527 15.705 -21.439 1.00 85.75 95 ARG A O 1
ATOM 774 N N . ALA A 1 96 ? 8.590 14.007 -20.300 1.00 83.38 96 ALA A N 1
ATOM 775 C CA . ALA A 1 96 ? 9.238 14.317 -19.026 1.00 83.38 96 ALA A CA 1
ATOM 776 C C . ALA A 1 96 ? 10.770 14.201 -19.108 1.00 83.38 96 ALA A C 1
ATOM 778 O O . ALA A 1 96 ? 11.476 15.084 -18.630 1.00 83.38 96 ALA A O 1
ATOM 779 N N . ARG A 1 97 ? 11.291 13.158 -19.770 1.00 85.00 97 ARG A N 1
ATOM 780 C CA . ARG A 1 97 ? 12.736 12.985 -19.995 1.00 85.00 97 ARG A CA 1
ATOM 781 C C . ARG A 1 97 ? 13.329 14.103 -20.851 1.00 85.00 97 ARG A C 1
ATOM 783 O O . ARG A 1 97 ? 14.384 14.624 -20.513 1.00 85.00 97 ARG A O 1
ATOM 790 N N . ALA A 1 98 ? 12.643 14.504 -21.921 1.00 87.19 98 ALA A N 1
ATOM 791 C CA . ALA A 1 98 ? 13.092 15.611 -22.764 1.00 87.19 98 ALA A CA 1
ATOM 792 C C . ALA A 1 98 ? 13.160 16.940 -21.990 1.00 87.19 98 ALA A C 1
ATOM 794 O O . ALA A 1 98 ? 14.109 17.702 -22.163 1.00 87.19 98 ALA A O 1
ATOM 795 N N . ALA A 1 99 ? 12.180 17.206 -21.118 1.00 83.62 99 ALA A N 1
ATOM 796 C CA . ALA A 1 99 ? 12.189 18.382 -20.250 1.00 83.62 99 ALA A CA 1
ATOM 797 C C . ALA A 1 99 ? 13.337 18.340 -19.228 1.00 83.62 99 ALA A C 1
ATOM 799 O O . ALA A 1 99 ? 14.038 19.335 -19.074 1.00 83.62 99 ALA A O 1
ATOM 800 N N . LEU A 1 100 ? 13.568 17.188 -18.586 1.00 83.94 100 LEU A N 1
ATOM 801 C CA . LEU A 1 100 ? 14.663 17.011 -17.628 1.00 83.94 100 LEU A CA 1
ATOM 802 C C . LEU A 1 100 ? 16.029 17.268 -18.278 1.00 83.94 100 LEU A C 1
ATOM 804 O O . LEU A 1 100 ? 16.814 18.047 -17.751 1.00 83.94 100 LEU A O 1
ATOM 808 N N . ASN A 1 101 ? 16.278 16.688 -19.455 1.00 87.44 101 ASN A N 1
ATOM 809 C CA . ASN A 1 101 ? 17.546 16.869 -20.163 1.00 87.44 101 ASN A CA 1
ATOM 810 C C . ASN A 1 101 ? 17.818 18.343 -20.499 1.00 87.44 101 ASN A C 1
ATOM 812 O O . ASN A 1 101 ? 18.946 18.794 -20.352 1.00 87.44 101 ASN A O 1
ATOM 816 N N . LYS A 1 102 ? 16.793 19.117 -20.886 1.00 82.12 102 LYS A N 1
ATOM 817 C CA . LYS A 1 102 ? 16.945 20.563 -21.130 1.00 82.12 102 LYS A CA 1
ATOM 818 C C . LYS A 1 102 ? 17.336 21.347 -19.875 1.00 82.12 102 LYS A C 1
ATOM 820 O O . LYS A 1 102 ? 18.036 22.340 -19.997 1.00 82.12 102 LYS A O 1
ATOM 825 N N . ILE A 1 103 ? 16.875 20.923 -18.697 1.00 81.31 103 ILE A N 1
ATOM 826 C CA . ILE A 1 103 ? 17.209 21.568 -17.418 1.00 81.31 103 ILE A CA 1
ATOM 827 C C . ILE A 1 103 ? 18.645 21.230 -17.004 1.00 81.31 103 ILE A C 1
ATOM 829 O O . ILE A 1 103 ? 19.337 22.090 -16.485 1.00 81.31 103 ILE A O 1
ATOM 833 N N . THR A 1 104 ? 19.097 19.994 -17.235 1.00 72.56 104 THR A N 1
ATOM 834 C CA . THR A 1 104 ? 20.447 19.537 -16.852 1.00 72.56 104 THR A CA 1
ATOM 835 C C . THR A 1 104 ? 21.548 20.005 -17.812 1.00 72.56 104 THR A C 1
ATOM 837 O O . THR A 1 104 ? 22.722 19.932 -17.470 1.00 72.56 104 THR A O 1
ATOM 840 N N . SER A 1 105 ? 21.198 20.443 -19.025 1.00 65.62 105 SER A N 1
ATOM 841 C CA . SER A 1 105 ? 22.150 20.961 -20.023 1.00 65.62 105 SER A CA 1
ATOM 842 C C . SER A 1 105 ? 22.367 22.482 -19.972 1.00 65.62 105 SER A C 1
ATOM 844 O O . SER A 1 105 ? 23.114 22.989 -20.806 1.00 65.62 105 SER A O 1
ATOM 846 N N . ASN A 1 106 ? 21.735 23.185 -19.027 1.00 48.34 106 ASN A N 1
ATOM 847 C CA . ASN A 1 106 ? 21.971 24.600 -18.712 1.00 48.34 106 ASN A CA 1
ATOM 848 C C . ASN A 1 106 ? 22.734 24.725 -17.391 1.00 48.34 106 ASN A C 1
ATOM 850 O O . ASN A 1 106 ? 23.470 25.723 -17.249 1.00 48.34 106 ASN A O 1
#

Sequence (106 aa):
MIVDNYATHKHPEVRAWLARHPRFHMHFTPTSASWLNMVERFFRDITDNGIRRGAFSSVAELEAAINEYIAAHNAQPKPFIWTAKAADILAKVTRARAALNKITSN

Organism: NCBI:txid410659

Mean predicted aligned error: 6.74 Å

Foldseek 3Di:
DEEEPDVVCVDPVNVVVCVVPVVDDYDYDDPPVCVVVCVVVVVVVCCVPFVVPDDDPDPVRVVVSSVVVVVVCVVPPDDDDDPDDPVNVVVVVVVVVVVVVVVVVD

Nearest PDB structures (foldseek):
  6rwl-assembly1_A  TM=5.107E-01  e=1.226E-01  Simian immunodeficiency virus
  4bac-assembly1_A-2  TM=6.757E-01  e=1.695E+00  Human spu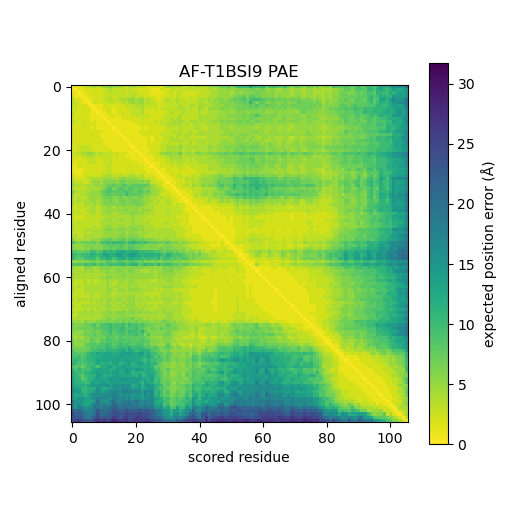maretrovirus